Protein AF-A0A2V9F7A3-F1 (afdb_monomer)

pLDDT: mean 94.08, std 3.24, range [78.62, 97.81]

Foldseek 3Di:
DQQVVCCVVPVGGDAQDHPDPPDGRDDPQKDWDADPNDIDIDRRDDPVVVVPDDDPADDDVRVVVVVLVVLVVVLVVVPDDPDDDDFDDPPDPVSVSSVD

Mean predicted aligned error: 5.04 Å

Sequence (100 aa):
MAGLASYLAFGAVQDPFTIIEGVRSLHPGHTLVWENNHSETRMYWCLAEVASRPMNTDNLSEAAEAVRGLVQQAVSERLISDVPIGAFLSGGVDSSSIVA

Structure (mmCIF, N/CA/C/O backbone):
data_AF-A0A2V9F7A3-F1
#
_entry.id   AF-A0A2V9F7A3-F1
#
loop_
_atom_site.group_PDB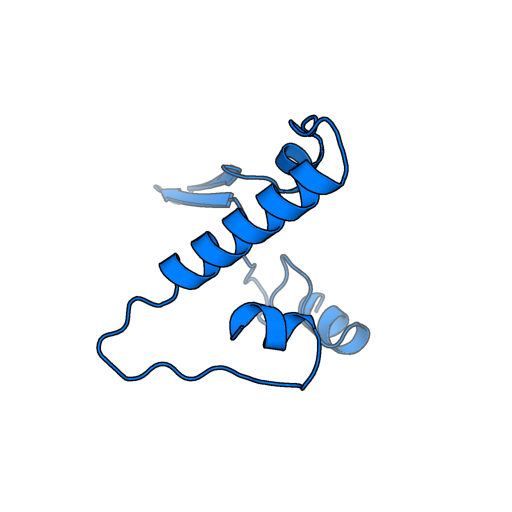
_atom_site.id
_atom_site.type_symbol
_atom_site.label_atom_id
_atom_site.label_alt_id
_atom_site.label_comp_id
_atom_site.label_asym_id
_atom_site.label_entity_id
_atom_site.label_seq_id
_atom_site.pdbx_PDB_ins_code
_atom_site.Cartn_x
_atom_site.Cartn_y
_atom_site.Cartn_z
_atom_site.occupancy
_atom_site.B_iso_or_equiv
_atom_site.auth_seq_id
_atom_site.auth_comp_id
_atom_site.auth_asym_id
_atom_site.auth_atom_id
_atom_site.pdbx_PDB_model_num
ATOM 1 N N . MET A 1 1 ? 18.180 -15.040 -12.417 1.00 78.62 1 MET A N 1
ATOM 2 C CA . MET A 1 1 ? 17.746 -16.001 -11.368 1.00 78.62 1 MET A CA 1
ATOM 3 C C . MET A 1 1 ? 17.263 -15.377 -10.053 1.00 78.62 1 MET A C 1
ATOM 5 O O . MET A 1 1 ? 16.499 -16.044 -9.368 1.00 78.62 1 MET A O 1
ATOM 9 N N . ALA A 1 2 ? 17.647 -14.143 -9.684 1.00 89.75 2 ALA A N 1
ATOM 10 C CA . ALA A 1 2 ? 17.245 -13.541 -8.401 1.00 89.75 2 ALA A CA 1
ATOM 11 C C . ALA A 1 2 ? 15.719 -13.513 -8.179 1.00 89.75 2 ALA A C 1
ATOM 13 O O . ALA A 1 2 ? 15.260 -13.914 -7.117 1.00 89.75 2 ALA A O 1
ATOM 14 N N . GLY A 1 3 ? 14.931 -13.155 -9.201 1.00 94.25 3 GLY A N 1
ATOM 15 C CA . GLY A 1 3 ? 13.471 -13.118 -9.075 1.00 94.25 3 GLY A CA 1
ATOM 16 C C . GLY A 1 3 ? 12.834 -14.477 -8.758 1.00 94.25 3 GLY A C 1
ATOM 17 O O . GLY A 1 3 ? 11.998 -14.567 -7.862 1.00 94.25 3 GLY A O 1
ATOM 18 N N . LEU A 1 4 ? 13.274 -15.550 -9.428 1.00 94.06 4 LEU A N 1
ATOM 19 C CA . LEU A 1 4 ? 12.797 -16.909 -9.147 1.00 94.06 4 LEU A CA 1
ATOM 20 C C . LEU A 1 4 ? 13.233 -17.385 -7.756 1.00 94.06 4 LEU A C 1
ATOM 22 O O . LEU A 1 4 ? 12.428 -17.958 -7.028 1.00 94.06 4 LEU A O 1
ATOM 26 N N . ALA A 1 5 ? 14.485 -17.120 -7.371 1.00 94.31 5 ALA A N 1
ATOM 27 C CA . ALA A 1 5 ? 14.988 -17.475 -6.046 1.00 94.31 5 ALA A CA 1
ATOM 28 C C . ALA A 1 5 ? 14.173 -16.792 -4.933 1.00 94.31 5 ALA A C 1
ATOM 30 O O . ALA A 1 5 ? 13.767 -17.453 -3.980 1.00 94.31 5 ALA A O 1
ATOM 31 N N . SER A 1 6 ? 13.865 -15.500 -5.084 1.00 94.50 6 SER A N 1
ATOM 32 C CA . SER A 1 6 ? 13.010 -14.762 -4.151 1.00 94.50 6 SER A CA 1
ATOM 33 C C . SER A 1 6 ? 11.593 -15.326 -4.077 1.00 94.50 6 SER A C 1
ATOM 35 O O . SER A 1 6 ? 11.081 -15.513 -2.977 1.00 94.50 6 SER A O 1
ATOM 37 N N . TYR A 1 7 ? 10.974 -15.643 -5.218 1.00 95.56 7 TYR A N 1
ATOM 38 C CA . TYR A 1 7 ? 9.630 -16.224 -5.231 1.00 95.56 7 TYR A CA 1
ATOM 39 C C . TYR A 1 7 ? 9.571 -17.551 -4.471 1.00 95.56 7 TYR A C 1
ATOM 41 O O . TYR A 1 7 ? 8.695 -17.741 -3.633 1.00 95.56 7 TYR A O 1
ATOM 49 N N . LEU A 1 8 ? 10.531 -18.446 -4.715 1.00 96.19 8 LEU A N 1
ATOM 50 C CA . LEU A 1 8 ? 10.580 -19.742 -4.038 1.00 96.19 8 LEU A CA 1
ATOM 51 C C . LEU A 1 8 ? 10.869 -19.612 -2.535 1.00 96.19 8 LEU A C 1
ATOM 53 O O . LEU A 1 8 ? 10.388 -20.429 -1.758 1.00 96.19 8 LEU A O 1
ATOM 57 N N . ALA A 1 9 ? 11.631 -18.596 -2.123 1.00 95.94 9 ALA A N 1
ATOM 58 C CA . ALA A 1 9 ? 11.955 -18.366 -0.717 1.00 95.94 9 ALA A CA 1
ATOM 59 C C . ALA A 1 9 ? 10.831 -17.666 0.070 1.00 95.94 9 ALA A C 1
ATOM 61 O O . ALA A 1 9 ? 10.636 -17.972 1.244 1.00 95.94 9 ALA A O 1
ATOM 62 N N . PHE A 1 10 ? 10.108 -16.727 -0.552 1.00 95.19 10 PHE A N 1
ATOM 63 C CA . PHE A 1 10 ? 9.213 -15.797 0.156 1.00 95.19 10 PHE A CA 1
ATOM 64 C C . PHE A 1 10 ? 7.761 -15.809 -0.343 1.00 95.19 10 PHE A C 1
ATOM 66 O O . PHE A 1 10 ? 6.933 -15.063 0.171 1.00 95.19 10 PHE A O 1
ATOM 73 N N . GLY A 1 11 ? 7.436 -16.603 -1.367 1.00 95.44 11 GLY A N 1
ATOM 74 C CA . GLY A 1 11 ? 6.108 -16.631 -1.994 1.00 95.44 11 GLY A CA 1
A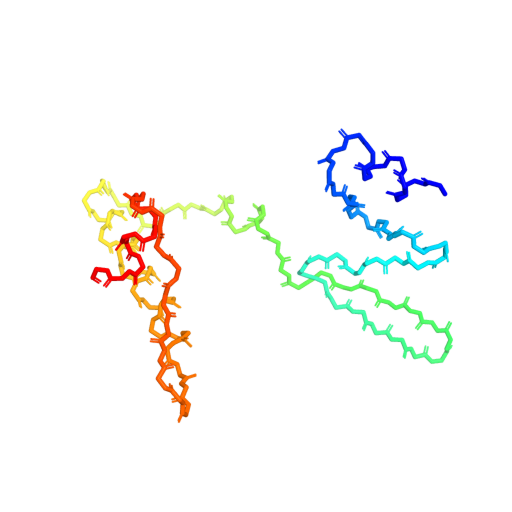TOM 75 C C . GLY A 1 11 ? 5.801 -15.420 -2.885 1.00 95.44 11 GLY A C 1
ATOM 76 O O . GLY A 1 11 ? 4.715 -15.336 -3.454 1.00 95.44 11 GLY A O 1
ATOM 77 N N . ALA A 1 12 ? 6.750 -14.492 -3.035 1.00 95.19 12 ALA A N 1
ATOM 78 C CA . ALA A 1 12 ? 6.642 -13.309 -3.880 1.00 95.19 12 ALA A CA 1
ATOM 79 C C . ALA A 1 12 ? 8.016 -12.900 -4.425 1.00 95.19 12 ALA A C 1
ATOM 81 O O . ALA A 1 12 ? 9.047 -13.087 -3.771 1.00 95.19 12 ALA A O 1
ATOM 82 N N . VAL A 1 13 ? 8.034 -12.321 -5.626 1.00 95.56 13 VAL A N 1
ATOM 83 C CA . VAL A 1 13 ? 9.257 -11.746 -6.195 1.00 95.56 13 VAL A CA 1
ATOM 84 C C . VAL A 1 13 ? 9.571 -10.449 -5.454 1.00 95.56 13 VAL A C 1
ATOM 86 O O . VAL A 1 13 ? 8.716 -9.575 -5.353 1.00 95.56 13 VAL A O 1
ATOM 89 N N . GLN A 1 14 ? 10.788 -10.338 -4.926 1.00 93.44 14 GLN A N 1
ATOM 90 C CA . GLN A 1 14 ? 11.220 -9.149 -4.201 1.00 93.44 14 GLN A CA 1
ATOM 91 C C . GLN A 1 14 ? 11.691 -8.073 -5.180 1.00 93.44 14 GLN A C 1
ATOM 93 O O . GLN A 1 14 ? 12.469 -8.339 -6.099 1.00 93.44 14 GLN A O 1
ATOM 98 N N . ASP A 1 15 ? 11.225 -6.854 -4.945 1.00 91.94 15 ASP A N 1
ATOM 99 C CA . ASP A 1 15 ? 11.656 -5.659 -5.656 1.00 91.94 15 ASP A CA 1
ATOM 100 C C . ASP A 1 15 ? 13.189 -5.452 -5.523 1.00 91.94 15 ASP A C 1
ATOM 102 O O . ASP A 1 15 ? 13.766 -5.807 -4.489 1.00 91.94 15 ASP A O 1
ATOM 106 N N . PRO A 1 16 ? 13.894 -4.948 -6.561 1.00 93.31 16 PRO A N 1
ATOM 107 C CA . PRO A 1 16 ? 13.399 -4.508 -7.873 1.00 93.31 16 PRO A CA 1
ATOM 108 C C . PRO A 1 16 ? 13.366 -5.623 -8.925 1.00 93.31 16 PRO A C 1
ATOM 110 O O . PRO A 1 16 ? 13.228 -5.355 -10.122 1.00 93.31 16 PRO A O 1
ATOM 113 N N . PHE A 1 17 ? 13.573 -6.879 -8.531 1.00 95.56 17 PHE A N 1
ATOM 114 C CA . PHE A 1 17 ? 13.605 -7.973 -9.491 1.00 95.56 17 PHE A CA 1
ATOM 115 C C . PHE A 1 17 ? 12.205 -8.281 -10.016 1.00 95.56 17 PHE A C 1
ATOM 117 O O . PHE A 1 17 ? 11.194 -8.073 -9.351 1.00 95.56 17 PHE A O 1
ATOM 124 N N . THR A 1 18 ? 12.163 -8.835 -11.221 1.00 95.12 18 THR A N 1
ATOM 125 C CA . THR A 1 18 ? 10.978 -9.512 -11.743 1.00 95.12 18 THR A CA 1
ATOM 126 C C . THR A 1 18 ? 11.331 -10.965 -12.045 1.00 95.12 18 THR A C 1
ATOM 128 O O . THR A 1 18 ? 12.495 -11.371 -11.958 1.00 95.12 18 THR A O 1
ATOM 131 N N . ILE A 1 19 ? 10.330 -11.775 -12.392 1.00 94.12 19 ILE A N 1
ATOM 132 C CA . ILE A 1 19 ? 10.586 -13.144 -12.852 1.00 94.12 19 ILE A CA 1
ATOM 133 C C . ILE A 1 19 ? 11.292 -13.168 -14.220 1.00 94.12 19 ILE A C 1
ATOM 135 O O . ILE A 1 19 ? 11.946 -14.152 -14.555 1.00 94.12 19 ILE A O 1
ATOM 139 N N . ILE A 1 20 ? 11.185 -12.081 -14.992 1.00 93.75 20 ILE A N 1
ATOM 140 C CA . ILE A 1 20 ? 11.738 -11.965 -16.338 1.00 93.75 20 ILE A CA 1
ATOM 141 C C . ILE A 1 20 ? 13.166 -11.425 -16.246 1.00 93.75 20 ILE A C 1
ATOM 143 O O . ILE A 1 20 ? 13.439 -10.393 -15.631 1.00 93.75 20 ILE A O 1
ATOM 147 N N . GLU A 1 21 ? 14.100 -12.129 -16.876 1.00 91.00 21 GLU A N 1
ATOM 148 C CA . GLU A 1 21 ? 15.491 -11.700 -16.935 1.00 91.00 21 GLU A CA 1
ATOM 149 C C . GLU A 1 21 ? 15.640 -10.377 -17.700 1.00 91.00 21 GLU A C 1
ATOM 151 O O . GLU A 1 21 ? 14.995 -10.148 -18.717 1.00 91.00 21 GLU A O 1
ATOM 156 N N . GLY A 1 22 ? 16.476 -9.477 -17.177 1.00 91.75 22 GLY A N 1
ATOM 157 C CA . GLY A 1 22 ? 16.678 -8.141 -17.744 1.00 91.75 22 GLY A CA 1
ATOM 158 C C . GLY A 1 22 ? 15.569 -7.128 -17.434 1.00 91.75 22 GLY A C 1
ATOM 159 O O . GLY A 1 22 ? 15.798 -5.935 -17.610 1.00 91.75 22 GLY A O 1
ATOM 160 N N . VAL A 1 23 ? 14.416 -7.556 -16.908 1.00 94.12 23 VAL A N 1
ATOM 161 C CA . VAL A 1 23 ? 13.305 -6.663 -16.543 1.00 94.12 23 VAL A CA 1
ATOM 162 C C . VAL A 1 23 ? 13.317 -6.388 -15.041 1.00 94.12 23 VAL A C 1
ATOM 164 O O . VAL A 1 23 ? 13.386 -7.309 -14.220 1.00 94.12 23 VAL A O 1
ATOM 167 N N . ARG A 1 24 ? 13.227 -5.107 -14.676 1.00 93.88 24 ARG A N 1
ATOM 168 C CA . ARG A 1 24 ? 13.188 -4.635 -13.287 1.00 93.88 24 ARG A CA 1
ATOM 169 C C . ARG A 1 24 ? 11.934 -3.810 -13.038 1.00 93.88 24 ARG A C 1
ATOM 171 O O . ARG A 1 24 ? 11.488 -3.090 -13.928 1.00 93.88 24 ARG A O 1
ATOM 178 N N . SER A 1 25 ? 11.392 -3.923 -11.832 1.00 95.06 25 SER A N 1
ATOM 179 C CA . SER A 1 25 ? 10.323 -3.046 -11.366 1.00 95.06 25 SER A CA 1
ATOM 180 C C . SER A 1 25 ? 10.894 -1.669 -11.026 1.00 95.06 25 SER A C 1
ATOM 182 O O . SER A 1 25 ? 12.020 -1.563 -10.535 1.00 95.06 25 SER A O 1
ATOM 184 N N . LEU A 1 26 ? 10.124 -0.615 -11.295 1.00 95.81 26 LEU A N 1
ATOM 185 C CA . LEU A 1 26 ? 10.429 0.721 -10.794 1.00 95.81 26 LEU A CA 1
ATOM 186 C C . LEU A 1 26 ? 10.082 0.771 -9.303 1.00 95.81 26 LEU A C 1
ATOM 188 O O . LEU A 1 26 ? 8.980 0.380 -8.915 1.00 95.81 26 LEU A O 1
ATOM 192 N N . HIS A 1 27 ? 11.009 1.266 -8.483 1.00 93.81 27 HIS A N 1
ATOM 193 C CA . HIS A 1 27 ? 10.782 1.395 -7.047 1.00 93.81 27 HIS A CA 1
ATOM 194 C C . HIS A 1 27 ? 9.548 2.274 -6.754 1.00 93.81 27 HIS A C 1
ATOM 196 O O . HIS A 1 27 ? 9.365 3.312 -7.402 1.00 93.81 27 HIS A O 1
ATOM 202 N N . PRO A 1 28 ? 8.720 1.928 -5.750 1.00 94.06 28 PRO A N 1
ATOM 203 C CA . PRO A 1 28 ? 7.630 2.790 -5.301 1.00 94.06 28 PRO A CA 1
ATOM 204 C C . PRO A 1 28 ? 8.120 4.205 -4.973 1.00 94.06 28 PRO A C 1
ATOM 206 O O . PRO A 1 28 ? 9.239 4.390 -4.493 1.00 94.06 28 PRO A O 1
ATOM 209 N N . GLY A 1 29 ? 7.291 5.216 -5.240 1.00 96.12 29 GLY A N 1
ATOM 210 C CA . GLY A 1 29 ? 7.644 6.613 -4.968 1.00 96.12 29 GLY A CA 1
ATOM 211 C C . GLY A 1 29 ? 8.728 7.191 -5.884 1.00 96.12 29 GLY A C 1
ATOM 212 O O . GLY A 1 29 ? 9.264 8.257 -5.579 1.00 96.12 29 GLY A O 1
ATOM 213 N N . HIS A 1 30 ? 9.050 6.520 -6.995 1.00 97.12 30 HIS A N 1
ATOM 214 C CA . HIS A 1 30 ? 9.979 7.012 -8.009 1.00 97.12 30 HIS A CA 1
ATOM 215 C C . HIS A 1 30 ? 9.283 7.249 -9.349 1.00 97.12 30 HIS A C 1
ATOM 217 O O . HIS A 1 30 ? 8.350 6.541 -9.725 1.00 97.12 30 HIS A O 1
ATOM 223 N N . THR A 1 31 ? 9.769 8.239 -10.091 1.00 97.81 31 THR A N 1
ATOM 224 C CA . THR A 1 31 ? 9.494 8.419 -11.515 1.00 97.81 31 THR A CA 1
ATOM 225 C C . THR A 1 31 ? 10.703 7.969 -12.324 1.00 97.81 31 THR A C 1
ATOM 227 O O . THR A 1 31 ? 11.840 8.114 -11.876 1.00 97.81 31 THR A O 1
ATOM 230 N N . LEU A 1 32 ? 10.460 7.439 -13.522 1.00 97.38 32 LEU A N 1
ATOM 231 C CA . LEU A 1 32 ? 11.495 7.141 -14.508 1.00 97.38 32 LEU A CA 1
ATOM 232 C C . LEU A 1 32 ? 11.217 7.953 -15.769 1.00 97.38 32 LEU A C 1
ATOM 234 O O . LEU A 1 32 ? 10.110 7.907 -16.304 1.00 97.38 32 LEU A O 1
ATOM 238 N N . VAL A 1 33 ? 12.227 8.676 -16.236 1.00 97.69 33 VAL A N 1
ATOM 239 C CA . VAL A 1 33 ? 12.216 9.409 -17.504 1.00 97.69 33 VAL A CA 1
ATOM 240 C C . VAL A 1 33 ? 13.195 8.719 -18.439 1.00 97.69 33 VAL A C 1
ATOM 242 O O . VAL A 1 33 ? 14.329 8.455 -18.050 1.00 97.69 33 VAL A O 1
ATOM 245 N N . TRP A 1 34 ? 12.761 8.402 -19.658 1.00 97.00 34 TRP A N 1
ATOM 246 C CA . TRP A 1 34 ? 13.623 7.826 -20.686 1.00 97.00 34 TRP A CA 1
ATOM 247 C C . TRP A 1 34 ? 13.619 8.714 -21.924 1.00 97.00 34 TRP A C 1
ATOM 249 O O . TRP A 1 34 ? 12.613 8.810 -22.622 1.00 97.00 34 TRP A O 1
ATOM 259 N N . GLU A 1 35 ? 14.754 9.351 -22.197 1.00 97.62 35 GLU A N 1
ATOM 260 C CA . GLU A 1 35 ? 14.930 10.276 -23.315 1.00 97.62 35 GLU A CA 1
ATOM 261 C C . GLU A 1 35 ? 16.321 10.097 -23.931 1.00 97.62 35 GLU A C 1
ATOM 263 O O . GLU A 1 35 ? 17.300 9.890 -23.221 1.00 97.62 35 GLU A O 1
ATOM 268 N N . ASN A 1 36 ? 16.430 10.169 -25.262 1.00 96.69 36 ASN A N 1
ATOM 269 C CA . ASN A 1 36 ? 17.710 10.095 -25.987 1.00 96.69 36 ASN A CA 1
ATOM 270 C C . ASN A 1 36 ? 18.602 8.897 -25.589 1.00 96.69 36 ASN A C 1
ATOM 272 O O . ASN A 1 36 ? 19.809 9.046 -25.434 1.00 96.69 36 ASN A O 1
ATOM 276 N N . ASN A 1 37 ? 18.017 7.705 -25.416 1.00 95.69 37 ASN A N 1
ATOM 277 C CA . ASN A 1 37 ? 18.703 6.497 -24.925 1.00 95.69 37 ASN A CA 1
ATOM 278 C C . ASN A 1 37 ? 19.281 6.597 -23.497 1.00 95.69 37 ASN A C 1
ATOM 280 O O . ASN A 1 37 ? 20.074 5.745 -23.099 1.00 95.69 37 ASN A O 1
ATOM 284 N N . HIS A 1 38 ? 18.836 7.566 -22.698 1.00 96.31 38 HIS A N 1
ATOM 285 C CA . HIS A 1 38 ? 19.210 7.724 -21.296 1.00 96.31 38 HIS A CA 1
ATOM 286 C C . HIS A 1 38 ? 17.990 7.617 -20.388 1.00 96.31 38 HIS A C 1
ATOM 288 O O . HIS A 1 38 ? 16.984 8.286 -20.604 1.00 96.31 38 HIS A O 1
ATOM 294 N N . SER A 1 39 ? 18.084 6.776 -19.361 1.00 95.06 39 SER A N 1
ATOM 295 C CA . SER A 1 39 ? 17.070 6.682 -18.315 1.00 95.06 39 SER A CA 1
ATOM 296 C C . SER A 1 39 ? 17.535 7.404 -17.054 1.00 95.06 39 SER A C 1
ATOM 298 O O . SER A 1 39 ? 18.616 7.101 -16.545 1.00 95.06 39 SER A O 1
ATOM 300 N N . GLU A 1 40 ? 16.699 8.277 -16.510 1.00 97.00 40 GLU A N 1
ATOM 301 C CA . GLU A 1 40 ? 16.882 8.907 -15.205 1.00 97.00 40 GLU A CA 1
ATOM 302 C C . GLU A 1 40 ? 15.746 8.487 -14.275 1.00 97.00 40 GLU A C 1
ATOM 304 O O . GLU A 1 40 ? 14.585 8.434 -14.674 1.00 97.00 40 GLU A O 1
ATOM 309 N N . THR A 1 41 ? 16.078 8.166 -13.027 1.00 97.00 41 THR A N 1
ATOM 310 C CA . THR A 1 41 ? 15.089 7.848 -11.995 1.00 97.00 41 THR A CA 1
ATOM 311 C C . THR A 1 41 ? 15.157 8.887 -10.888 1.00 97.00 41 THR A C 1
ATOM 313 O O . THR A 1 41 ? 16.243 9.188 -10.394 1.00 97.00 41 THR A O 1
ATOM 316 N N . ARG A 1 42 ? 14.002 9.407 -10.466 1.00 97.38 42 ARG A N 1
ATOM 317 C CA . ARG A 1 42 ? 13.896 10.394 -9.389 1.00 97.38 42 ARG A CA 1
ATOM 318 C C . ARG A 1 42 ? 12.879 9.952 -8.347 1.00 97.38 42 ARG A C 1
ATOM 320 O O . ARG A 1 42 ? 11.727 9.691 -8.672 1.00 97.38 42 ARG A O 1
ATOM 327 N N . MET A 1 43 ? 13.288 9.935 -7.082 1.00 97.31 43 MET A N 1
ATOM 328 C CA . MET A 1 43 ? 12.368 9.743 -5.963 1.00 97.31 43 MET A CA 1
ATOM 329 C C . MET A 1 43 ? 11.541 11.017 -5.751 1.00 97.31 43 MET A C 1
ATOM 331 O O . MET A 1 43 ? 12.100 12.109 -5.629 1.00 97.31 43 MET A O 1
ATOM 335 N N . TYR A 1 44 ? 10.218 10.885 -5.717 1.00 97.12 44 TYR A N 1
ATOM 336 C CA . TYR A 1 44 ? 9.290 11.976 -5.406 1.00 97.12 44 TYR A CA 1
ATOM 337 C C . TYR A 1 44 ? 8.557 11.766 -4.076 1.00 97.12 44 TYR A C 1
ATOM 339 O O . TYR A 1 44 ? 7.958 12.707 -3.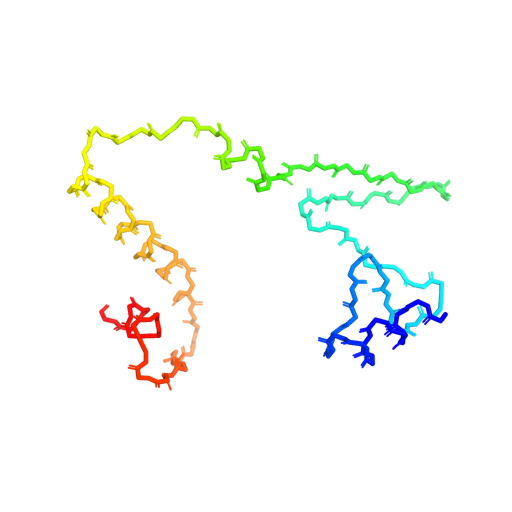557 1.00 97.12 44 TYR A O 1
ATOM 347 N N . TRP A 1 45 ? 8.582 10.550 -3.523 1.00 97.69 45 TRP A N 1
ATOM 348 C CA . TRP A 1 45 ? 7.937 10.233 -2.254 1.00 97.69 45 TRP A CA 1
ATOM 349 C C . TRP A 1 45 ? 8.634 9.070 -1.543 1.00 97.69 45 TRP A C 1
ATOM 351 O O . TRP A 1 45 ? 9.028 8.097 -2.183 1.00 97.69 45 TRP A O 1
ATOM 361 N N . CYS A 1 46 ? 8.742 9.146 -0.216 1.00 95.62 46 CYS A N 1
ATOM 362 C CA . CYS A 1 46 ? 9.331 8.104 0.619 1.00 95.62 46 CYS A CA 1
ATOM 363 C C . CYS A 1 46 ? 8.548 7.948 1.929 1.00 95.62 46 CYS A C 1
ATOM 365 O O . CYS A 1 46 ? 8.411 8.901 2.697 1.00 95.62 46 CYS A O 1
ATOM 367 N N . LEU A 1 47 ? 8.076 6.731 2.225 1.00 93.31 47 LEU A N 1
ATOM 368 C CA . LEU A 1 47 ? 7.331 6.455 3.458 1.00 93.31 47 LEU A CA 1
ATOM 369 C C . LEU A 1 47 ? 8.177 6.715 4.709 1.00 93.31 47 LEU A C 1
ATOM 371 O O . LEU A 1 47 ? 7.672 7.279 5.674 1.00 93.31 47 LEU A O 1
ATOM 375 N N . ALA A 1 48 ? 9.458 6.336 4.689 1.00 94.31 48 ALA A N 1
ATOM 376 C CA . ALA A 1 48 ? 10.351 6.523 5.831 1.00 94.31 48 ALA A CA 1
ATOM 377 C C . ALA A 1 48 ? 10.542 8.011 6.174 1.00 94.31 48 ALA A C 1
ATOM 379 O O . ALA A 1 48 ? 10.609 8.364 7.348 1.00 94.31 48 ALA A O 1
ATOM 380 N N . GLU A 1 49 ? 10.562 8.889 5.165 1.00 95.00 49 GLU A N 1
ATOM 381 C CA . GLU A 1 49 ? 10.625 10.344 5.359 1.00 95.00 49 GLU A CA 1
ATOM 382 C C . GLU A 1 49 ? 9.317 10.938 5.888 1.00 95.00 49 GLU A C 1
ATOM 384 O O . GLU A 1 49 ? 9.332 11.974 6.548 1.00 95.00 49 GLU A O 1
ATOM 389 N N . VAL A 1 50 ? 8.171 10.325 5.584 1.00 92.56 50 VAL A N 1
ATOM 390 C CA . VAL A 1 50 ? 6.874 10.752 6.127 1.00 92.56 50 VAL A CA 1
ATOM 391 C C . VAL A 1 50 ? 6.719 10.270 7.567 1.00 92.56 50 VAL A C 1
ATOM 393 O O . VAL A 1 50 ? 6.323 11.050 8.427 1.00 92.56 50 VAL A O 1
ATOM 396 N N . ALA A 1 51 ? 7.073 9.014 7.839 1.00 91.38 51 ALA A N 1
ATOM 397 C CA . ALA A 1 51 ? 6.946 8.388 9.153 1.00 91.38 51 ALA A CA 1
ATOM 398 C C . ALA A 1 51 ? 7.914 8.961 10.200 1.00 91.38 51 ALA A C 1
ATOM 400 O O . ALA A 1 51 ? 7.650 8.861 11.393 1.00 91.38 51 ALA A O 1
ATOM 401 N N . SER A 1 52 ? 9.027 9.565 9.772 1.00 93.62 52 SER A N 1
ATOM 402 C CA . SER A 1 52 ? 9.972 10.234 10.672 1.00 93.62 52 SER A CA 1
ATOM 403 C C . SER A 1 52 ? 9.530 11.637 11.100 1.00 93.62 52 SER A C 1
ATOM 405 O O . SER A 1 52 ? 10.171 12.242 11.962 1.00 93.62 52 SER A O 1
ATOM 407 N N . ARG A 1 53 ? 8.452 12.178 10.515 1.00 91.50 53 ARG A N 1
ATOM 408 C CA . ARG A 1 53 ? 7.923 13.496 10.883 1.00 91.50 53 ARG A CA 1
ATOM 409 C C . ARG A 1 53 ? 7.288 13.441 12.275 1.00 91.50 53 ARG A C 1
ATOM 411 O O . ARG A 1 53 ? 6.676 12.431 12.624 1.00 91.50 53 ARG A O 1
ATOM 418 N N . PRO A 1 54 ? 7.394 14.520 13.069 1.00 89.00 54 PRO A N 1
ATOM 419 C CA . PRO A 1 54 ? 6.713 14.590 14.354 1.00 89.00 54 PRO A CA 1
ATOM 420 C C . PRO A 1 54 ? 5.197 14.466 14.161 1.00 89.00 54 PRO A C 1
ATOM 422 O O . PRO A 1 54 ? 4.632 15.020 13.217 1.00 89.00 54 PRO A O 1
ATOM 425 N N . MET A 1 55 ? 4.545 13.735 15.065 1.00 82.69 55 MET A N 1
ATOM 426 C CA . MET A 1 55 ? 3.086 13.671 15.102 1.00 82.69 55 MET A CA 1
ATOM 427 C C . MET A 1 55 ? 2.529 15.008 15.596 1.00 82.69 55 MET A C 1
ATOM 429 O O . MET A 1 55 ? 3.004 15.544 16.593 1.00 82.69 55 MET A O 1
ATOM 433 N N . ASN A 1 56 ? 1.495 15.510 14.923 1.00 82.00 56 ASN A N 1
ATOM 434 C CA . ASN A 1 56 ? 0.744 16.698 15.337 1.00 82.00 56 ASN A CA 1
ATOM 435 C C . ASN A 1 56 ? -0.510 16.288 16.124 1.00 82.00 56 ASN A C 1
ATOM 437 O O . ASN A 1 56 ? -1.620 16.615 15.722 1.00 82.00 56 ASN A O 1
ATOM 441 N N . THR A 1 57 ? -0.340 15.498 17.183 1.00 87.00 57 THR A N 1
ATOM 442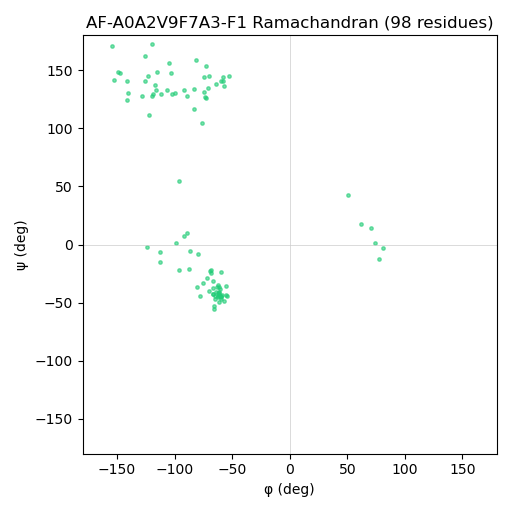 C CA . THR A 1 57 ? -1.444 15.083 18.063 1.00 87.00 57 THR A CA 1
ATOM 443 C C . THR A 1 57 ? -0.963 15.103 19.503 1.00 87.00 57 THR A C 1
ATOM 445 O O . THR A 1 57 ? 0.065 14.489 19.808 1.00 87.00 57 THR A O 1
ATOM 448 N N . ASP A 1 58 ? -1.718 15.740 20.389 1.00 87.62 58 ASP A N 1
ATOM 449 C CA . ASP A 1 58 ? -1.314 15.963 21.777 1.00 87.62 58 ASP A CA 1
ATOM 450 C C . ASP A 1 58 ? -1.693 14.788 22.693 1.00 87.62 58 ASP A C 1
ATOM 452 O O . ASP A 1 58 ? -1.126 14.620 23.776 1.00 87.62 58 ASP A O 1
ATOM 456 N N . ASN A 1 59 ? -2.663 13.957 22.288 1.00 94.12 59 ASN A N 1
ATOM 457 C CA . ASN A 1 59 ? -3.132 12.815 23.076 1.00 94.12 59 ASN A CA 1
ATOM 458 C C . ASN A 1 59 ? -3.746 11.683 22.227 1.00 94.12 59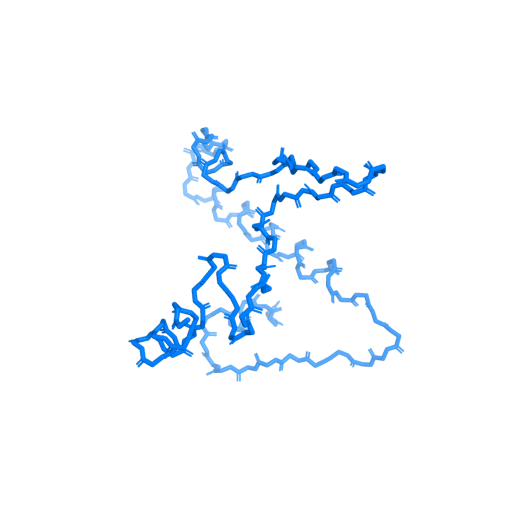 ASN A C 1
ATOM 460 O O . ASN A 1 59 ? -4.016 11.828 21.036 1.00 94.12 59 ASN A O 1
ATOM 464 N N . LEU A 1 60 ? -4.008 10.541 22.876 1.00 95.25 60 LEU A N 1
ATOM 465 C CA . LEU A 1 60 ? -4.557 9.339 22.236 1.00 95.25 60 LEU A CA 1
ATOM 466 C C . LEU A 1 60 ? -5.937 9.558 21.599 1.00 95.25 60 LEU A C 1
ATOM 468 O O . LEU A 1 60 ? -6.210 8.993 20.545 1.00 95.25 60 LEU A O 1
ATOM 472 N N . SER A 1 61 ? -6.810 10.345 22.233 1.00 96.19 61 SER A N 1
ATOM 473 C CA . SER A 1 61 ? -8.162 10.584 21.717 1.00 96.19 61 SER A CA 1
ATOM 474 C C . SER A 1 61 ? -8.117 11.375 20.415 1.00 96.19 61 SER A C 1
ATOM 476 O O . SER A 1 61 ? -8.828 11.047 19.471 1.00 96.19 61 SER A O 1
ATOM 478 N N . GLU A 1 62 ? -7.260 12.391 20.357 1.00 95.69 62 GLU A N 1
ATOM 479 C CA . GLU A 1 62 ? -7.040 13.181 19.148 1.00 95.69 62 GLU A CA 1
ATOM 480 C C . GLU A 1 62 ? -6.426 12.331 18.030 1.00 95.69 62 GLU A C 1
ATOM 482 O O . GLU A 1 62 ? -6.907 12.359 16.900 1.00 95.69 62 GLU A O 1
ATOM 487 N N . ALA A 1 63 ? -5.426 11.506 18.353 1.00 94.31 63 ALA A N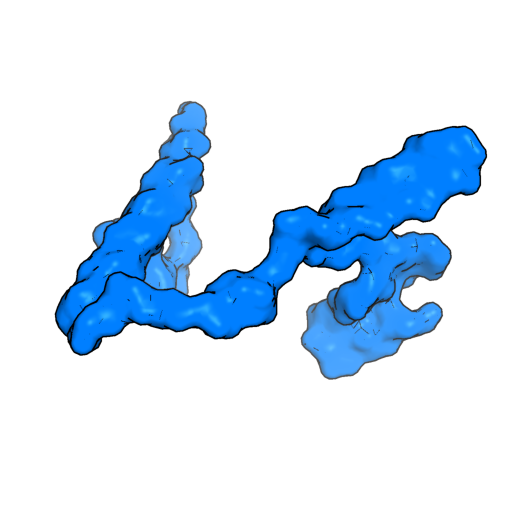 1
ATOM 488 C CA . ALA A 1 63 ? -4.828 10.590 17.386 1.00 94.31 63 ALA A CA 1
ATOM 489 C C . ALA A 1 63 ? -5.843 9.574 16.835 1.00 94.31 63 ALA A C 1
ATOM 491 O O . ALA A 1 63 ? -5.865 9.313 15.632 1.00 94.31 63 ALA A O 1
ATOM 492 N N . ALA A 1 64 ? -6.711 9.026 17.690 1.00 95.12 64 ALA A N 1
ATOM 493 C CA . ALA A 1 64 ? -7.761 8.102 17.271 1.00 95.12 64 ALA A CA 1
ATOM 494 C C . ALA A 1 64 ? -8.759 8.763 16.307 1.00 95.12 64 ALA A C 1
ATOM 496 O O . ALA A 1 64 ? -9.143 8.149 15.309 1.00 95.12 64 ALA A O 1
ATOM 497 N N . GLU A 1 65 ? -9.145 10.012 16.573 1.00 95.44 65 GLU A N 1
ATOM 498 C CA . GLU A 1 65 ? -10.053 10.757 15.699 1.00 95.44 65 GLU A CA 1
ATOM 499 C C . GLU A 1 65 ? -9.385 11.140 14.372 1.00 95.44 65 GLU A C 1
ATOM 501 O O . GLU A 1 65 ? -9.984 10.977 13.309 1.00 95.44 65 GLU A O 1
ATOM 506 N N . ALA A 1 66 ? -8.112 11.543 14.405 1.00 94.56 66 ALA A N 1
ATOM 507 C CA . ALA A 1 66 ? -7.336 11.820 13.199 1.00 94.56 66 ALA A CA 1
ATOM 508 C C . ALA A 1 66 ? -7.220 10.580 12.296 1.00 94.56 66 ALA A C 1
ATOM 510 O O . ALA A 1 66 ? -7.452 10.666 11.089 1.00 94.56 66 ALA A O 1
ATOM 511 N N . VAL A 1 67 ? -6.920 9.408 12.870 1.00 93.94 67 VAL A N 1
ATOM 512 C CA . VAL A 1 67 ? -6.876 8.142 12.120 1.00 93.94 67 VAL A CA 1
ATOM 513 C C . VAL A 1 67 ? -8.245 7.805 11.537 1.00 93.94 67 VAL A C 1
ATOM 515 O O . VAL A 1 67 ? -8.329 7.465 10.358 1.00 93.94 67 VAL A O 1
ATOM 518 N N . ARG A 1 68 ? -9.323 7.934 12.322 1.00 95.75 68 ARG A N 1
ATOM 519 C CA . ARG A 1 68 ? -10.692 7.704 11.840 1.00 95.75 68 ARG A CA 1
ATOM 520 C C . ARG A 1 68 ? -11.021 8.595 10.643 1.00 95.75 68 ARG A C 1
ATOM 522 O O . ARG A 1 68 ? -11.483 8.076 9.629 1.00 95.75 68 ARG A O 1
ATOM 529 N N . GLY A 1 69 ? -10.739 9.894 10.740 1.00 96.06 69 GLY A N 1
ATOM 530 C CA . GLY A 1 69 ? -10.968 10.849 9.657 1.00 96.06 69 GLY A CA 1
ATOM 531 C C . GLY A 1 69 ? -10.169 10.513 8.395 1.00 96.06 69 GLY A C 1
ATOM 532 O O . GLY A 1 69 ? -10.729 10.494 7.301 1.00 96.06 69 GLY A O 1
ATOM 533 N N . LEU A 1 70 ? -8.885 10.166 8.538 1.00 95.44 70 LEU A N 1
ATOM 534 C CA . LEU A 1 70 ? -8.033 9.773 7.408 1.00 95.44 70 LEU A CA 1
ATOM 535 C C . LEU A 1 70 ? -8.510 8.481 6.733 1.00 95.44 70 LEU A C 1
ATOM 537 O O . LEU A 1 70 ? -8.516 8.402 5.505 1.00 95.44 70 LEU A O 1
ATOM 541 N N . VAL A 1 71 ? -8.934 7.480 7.510 1.00 96.44 71 VAL A N 1
ATOM 542 C CA . VAL A 1 71 ? -9.492 6.232 6.965 1.00 96.44 71 VAL A CA 1
ATOM 543 C C . VAL A 1 71 ? -10.798 6.513 6.223 1.00 96.44 71 VAL A C 1
ATOM 545 O O . VAL A 1 71 ? -10.943 6.080 5.082 1.00 96.44 71 VAL A O 1
ATOM 548 N N . GLN A 1 72 ? -11.715 7.288 6.811 1.00 96.62 72 GLN A N 1
ATOM 549 C CA . GLN A 1 72 ? -12.972 7.674 6.158 1.00 96.62 72 GLN A CA 1
ATOM 550 C C . GLN A 1 72 ? -12.732 8.437 4.852 1.00 96.62 72 GLN A C 1
ATOM 552 O O . GLN A 1 72 ? -13.367 8.139 3.839 1.00 96.62 72 GLN A O 1
ATOM 557 N N . GLN A 1 73 ? -11.788 9.381 4.848 1.00 97.44 73 GLN A N 1
ATOM 558 C CA . GLN A 1 73 ? -11.400 10.103 3.640 1.00 97.44 73 GLN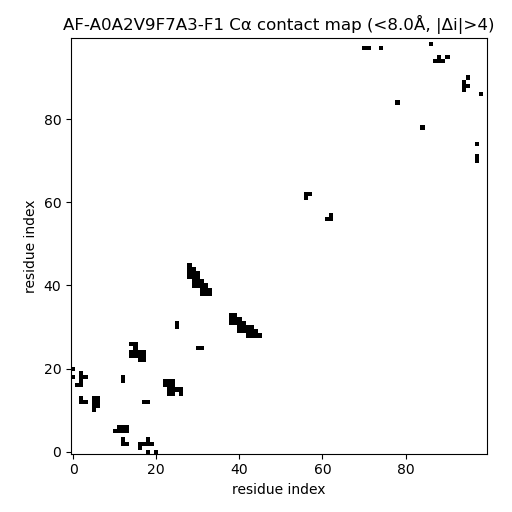 A CA 1
ATOM 559 C C . GLN A 1 73 ? -10.842 9.144 2.578 1.00 97.44 73 GLN A C 1
ATOM 561 O O . GLN A 1 73 ? -11.304 9.159 1.437 1.00 97.44 73 GLN A O 1
ATOM 566 N N . ALA A 1 74 ? -9.895 8.279 2.949 1.00 96.56 74 ALA A N 1
ATOM 567 C CA . ALA A 1 74 ? -9.269 7.339 2.023 1.00 96.56 74 ALA A CA 1
ATOM 568 C C . ALA A 1 74 ? -10.274 6.350 1.410 1.00 96.56 74 ALA A C 1
ATOM 570 O O . ALA A 1 74 ? -10.134 6.003 0.231 1.00 96.56 74 ALA A O 1
ATOM 571 N N . VAL A 1 75 ? -11.271 5.908 2.191 1.00 95.38 75 VAL A N 1
ATOM 572 C CA . VAL A 1 75 ? -12.394 5.088 1.713 1.00 95.38 75 VAL A CA 1
ATOM 573 C C . VAL A 1 75 ? -13.251 5.895 0.744 1.00 95.38 75 VAL A C 1
ATOM 575 O O . VAL A 1 75 ? -13.437 5.456 -0.385 1.00 95.38 75 VAL A O 1
ATOM 578 N N . SER A 1 76 ? -13.697 7.094 1.129 1.00 94.94 76 SER A N 1
ATOM 579 C CA . SER A 1 76 ? -14.539 7.966 0.296 1.00 94.94 76 SER A CA 1
ATOM 580 C C . SER A 1 76 ? -13.924 8.251 -1.082 1.00 94.94 76 SER A C 1
ATOM 582 O O . SER A 1 76 ? -14.589 8.089 -2.106 1.00 94.94 76 SER A O 1
ATOM 584 N N . GLU A 1 77 ? -12.624 8.558 -1.137 1.00 95.88 77 GLU A N 1
ATOM 585 C CA . GLU A 1 77 ? -11.880 8.775 -2.391 1.00 95.88 77 GLU A CA 1
ATOM 586 C C . GLU A 1 77 ? -11.884 7.550 -3.326 1.00 95.88 77 GLU A C 1
ATOM 588 O O . GLU A 1 77 ? -11.715 7.691 -4.538 1.00 95.88 77 GLU A O 1
ATOM 593 N N . ARG A 1 78 ? -12.084 6.344 -2.781 1.00 94.62 78 ARG A N 1
ATOM 594 C CA . ARG A 1 78 ? -12.119 5.067 -3.514 1.00 94.62 78 ARG A CA 1
ATOM 595 C C . ARG A 1 78 ? -13.537 4.573 -3.810 1.00 94.62 78 ARG A C 1
ATOM 597 O O . ARG A 1 78 ? -13.677 3.526 -4.435 1.00 94.62 78 ARG A O 1
ATOM 604 N N . LEU A 1 79 ? -14.573 5.318 -3.414 1.00 93.50 79 LEU A N 1
ATOM 605 C CA . LEU A 1 79 ? -15.978 4.989 -3.690 1.00 93.50 79 LEU A CA 1
ATOM 606 C C . LEU A 1 79 ? -16.518 5.610 -4.992 1.00 93.50 79 LEU A C 1
ATOM 608 O O . LEU A 1 79 ? -17.710 5.517 -5.276 1.00 93.50 79 LEU A O 1
ATOM 612 N N . ILE A 1 80 ? -15.670 6.243 -5.806 1.00 93.06 80 ILE A N 1
ATOM 613 C CA . ILE A 1 80 ? -16.083 6.794 -7.101 1.00 93.06 80 ILE A CA 1
ATOM 614 C C . ILE A 1 80 ? -16.224 5.643 -8.107 1.00 93.06 80 ILE A C 1
ATOM 616 O O . ILE A 1 80 ? -15.226 5.115 -8.598 1.00 93.06 80 ILE A O 1
ATOM 620 N N . SER A 1 81 ? -17.463 5.254 -8.418 1.00 92.62 81 SER A N 1
ATOM 621 C CA . SER A 1 81 ? -17.774 4.207 -9.396 1.00 92.62 81 SER A CA 1
ATOM 622 C C . SER A 1 81 ? -19.088 4.485 -10.131 1.00 92.62 81 SER A C 1
ATOM 624 O O . SER A 1 81 ? -20.021 5.061 -9.573 1.00 92.62 81 SER A O 1
ATOM 626 N N . ASP A 1 82 ? -19.152 4.068 -11.392 1.00 94.94 82 ASP A N 1
ATOM 627 C CA . ASP A 1 82 ? -20.345 4.052 -12.243 1.00 94.94 82 ASP A CA 1
ATOM 628 C C . ASP A 1 82 ? -21.180 2.767 -12.081 1.00 94.94 82 ASP A C 1
ATOM 630 O O . ASP A 1 82 ? -22.279 2.661 -12.629 1.00 94.94 82 ASP A O 1
ATOM 634 N N . VAL A 1 83 ? -20.685 1.803 -11.301 1.00 95.62 83 VAL A N 1
ATOM 635 C CA . VAL A 1 83 ? -21.342 0.529 -10.993 1.00 95.62 83 VAL A CA 1
ATOM 636 C C . VAL A 1 83 ? -21.444 0.317 -9.476 1.00 95.62 83 VAL A C 1
ATOM 638 O O . VAL A 1 83 ? -20.741 0.973 -8.706 1.00 95.62 83 VAL A O 1
ATOM 641 N N . PRO A 1 84 ? -22.317 -0.593 -8.999 1.00 94.88 84 PRO A N 1
ATOM 642 C CA . PRO A 1 84 ? -22.377 -0.921 -7.580 1.00 94.88 84 PRO A CA 1
ATOM 643 C C . PRO A 1 84 ? -21.027 -1.410 -7.045 1.00 94.88 84 PRO A C 1
ATOM 645 O O . PRO A 1 84 ? -20.362 -2.244 -7.660 1.00 94.88 84 PRO A O 1
ATOM 648 N N . ILE A 1 85 ? -20.658 -0.920 -5.864 1.00 93.06 85 ILE A N 1
ATOM 649 C CA . ILE A 1 85 ? -19.395 -1.253 -5.205 1.00 93.06 85 ILE A CA 1
ATOM 650 C C . ILE A 1 85 ? -19.596 -2.454 -4.283 1.00 93.06 85 ILE A C 1
ATOM 652 O O . ILE A 1 85 ? -20.536 -2.498 -3.490 1.00 93.06 85 ILE A O 1
ATOM 656 N N . GLY A 1 86 ? -18.688 -3.424 -4.382 1.00 93.00 86 GLY A N 1
ATOM 657 C CA . GLY A 1 86 ? -18.564 -4.534 -3.441 1.00 93.00 86 GLY A CA 1
ATOM 658 C C . GLY A 1 86 ? -17.362 -4.353 -2.515 1.00 93.00 86 GLY A C 1
ATOM 659 O O . GLY A 1 86 ? -16.392 -3.686 -2.868 1.00 93.00 86 GLY A O 1
ATOM 660 N N . ALA A 1 87 ? -17.408 -4.992 -1.347 1.00 92.56 87 ALA A N 1
ATOM 661 C CA . ALA A 1 87 ? -16.294 -5.042 -0.405 1.00 92.56 87 ALA A CA 1
ATOM 662 C C . ALA A 1 87 ? -15.947 -6.49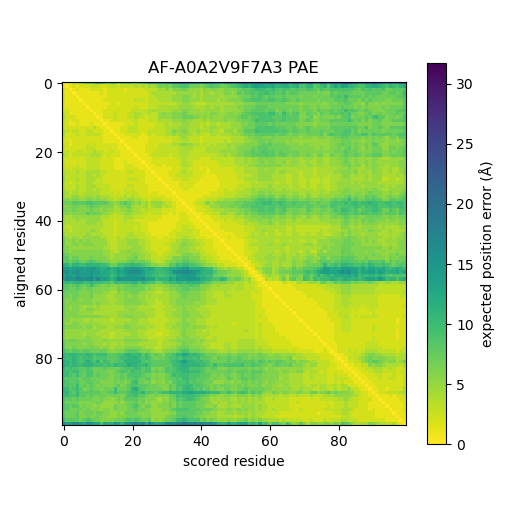5 -0.050 1.00 92.56 87 ALA A C 1
ATOM 664 O O . ALA A 1 87 ? -16.834 -7.330 0.138 1.00 92.56 87 ALA A O 1
ATOM 665 N N . PHE A 1 88 ? -14.650 -6.793 0.060 1.00 92.12 88 PHE A N 1
ATOM 666 C CA . PHE A 1 88 ? -14.171 -8.086 0.547 1.00 92.12 88 PHE A CA 1
ATOM 667 C C . PHE A 1 88 ? -14.158 -8.089 2.077 1.00 92.12 88 PHE A C 1
ATOM 669 O O . PHE A 1 88 ? -13.410 -7.338 2.700 1.00 92.12 88 PHE A O 1
ATOM 676 N N . LEU A 1 89 ? -14.974 -8.953 2.678 1.00 94.25 89 LEU A N 1
ATOM 677 C CA . LEU A 1 89 ? -15.086 -9.100 4.127 1.00 94.25 89 LEU A CA 1
ATOM 678 C C . LEU A 1 89 ? -14.419 -10.395 4.590 1.00 94.25 89 LEU A C 1
ATOM 680 O O . LEU A 1 89 ? -14.674 -11.464 4.037 1.00 94.25 89 LEU A O 1
ATOM 684 N N . SER A 1 90 ? -13.602 -10.299 5.638 1.00 93.06 90 SER A N 1
ATOM 685 C CA . SER A 1 90 ? -12.995 -11.456 6.312 1.00 93.06 90 SER A CA 1
ATOM 686 C C . SER A 1 90 ? -13.513 -11.659 7.741 1.00 93.06 90 SER A C 1
ATOM 688 O O . SER A 1 90 ? -13.161 -12.642 8.385 1.00 93.06 90 SER A O 1
ATOM 690 N N . GLY A 1 91 ? -14.330 -10.727 8.251 1.00 92.44 91 GLY A N 1
ATOM 691 C CA . GLY A 1 91 ? -14.770 -10.676 9.652 1.00 92.44 91 GLY A CA 1
ATOM 692 C C . GLY A 1 91 ? -13.750 -10.040 10.607 1.00 92.44 91 GLY A C 1
ATOM 693 O O . GLY A 1 91 ? -14.041 -9.873 11.789 1.00 92.44 91 GLY A O 1
ATOM 694 N N . GLY A 1 92 ? -12.566 -9.663 10.109 1.00 95.69 92 GLY A N 1
ATOM 695 C CA . GLY A 1 92 ? -11.538 -8.962 10.879 1.00 95.69 92 GLY A CA 1
ATOM 696 C C . GLY A 1 92 ? -11.789 -7.457 10.990 1.00 95.69 92 GLY A C 1
ATOM 697 O O . GLY A 1 92 ? -12.470 -6.867 10.148 1.00 95.69 92 GLY A O 1
ATOM 698 N N . VAL A 1 93 ? -11.183 -6.835 12.010 1.00 95.19 93 VAL A N 1
ATOM 699 C CA . VAL A 1 93 ? -11.330 -5.400 12.312 1.00 95.19 93 VAL A CA 1
ATOM 700 C C . VAL A 1 93 ? -10.978 -4.502 11.125 1.00 95.19 93 VAL A C 1
ATOM 702 O O . VAL A 1 93 ? -11.673 -3.518 10.910 1.00 95.19 93 VAL A O 1
ATOM 705 N N . ASP A 1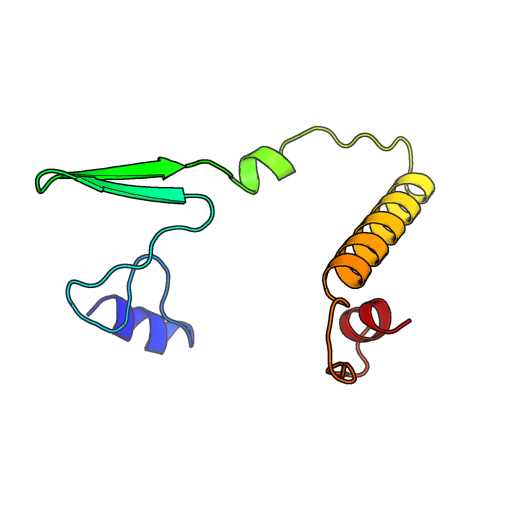 94 ? -9.990 -4.868 10.309 1.00 93.88 94 ASP A N 1
ATOM 706 C CA . ASP A 1 94 ? -9.567 -4.066 9.154 1.00 93.88 94 ASP A CA 1
ATOM 707 C C . ASP A 1 94 ? -10.670 -3.991 8.093 1.00 93.88 94 ASP A C 1
ATOM 709 O O . ASP A 1 94 ? -11.137 -2.910 7.741 1.00 93.88 94 ASP A O 1
ATOM 713 N N . SER A 1 95 ? -11.148 -5.152 7.629 1.00 94.62 95 SER A N 1
ATOM 714 C CA . SER A 1 95 ? -12.215 -5.213 6.622 1.00 94.62 95 SER A CA 1
ATOM 715 C C . SER A 1 95 ? -13.523 -4.612 7.138 1.00 94.62 95 SER A C 1
ATOM 717 O O . SER A 1 95 ? -14.213 -3.918 6.397 1.00 94.62 95 SER A O 1
ATOM 719 N N . SER A 1 96 ? -13.829 -4.810 8.424 1.00 94.38 96 SER A N 1
ATOM 720 C CA . SER A 1 96 ? -14.994 -4.199 9.063 1.00 94.38 96 SER A CA 1
ATOM 721 C C . SER A 1 96 ? -14.852 -2.681 9.163 1.00 94.38 96 SER A C 1
ATOM 723 O O . SER A 1 96 ? -15.830 -1.984 8.942 1.00 94.38 96 SER A O 1
ATOM 725 N N . SER A 1 97 ? -13.651 -2.152 9.419 1.00 93.62 97 SER A N 1
ATOM 726 C CA . SER A 1 97 ? -13.407 -0.701 9.486 1.00 93.62 97 SER A CA 1
ATOM 727 C C . SER A 1 97 ? -13.544 -0.005 8.132 1.00 93.62 97 SER A C 1
ATOM 729 O O . SER A 1 97 ? -13.810 1.190 8.100 1.00 93.62 97 SER A O 1
ATOM 731 N N . ILE A 1 98 ? -13.368 -0.730 7.023 1.00 94.44 98 ILE A N 1
ATOM 732 C CA . ILE A 1 98 ? -13.596 -0.198 5.670 1.00 94.44 98 ILE A CA 1
ATOM 733 C C . ILE A 1 98 ? -15.098 -0.095 5.357 1.00 94.44 98 ILE A C 1
ATOM 735 O O . ILE A 1 98 ? -15.500 0.794 4.613 1.00 94.44 98 ILE A O 1
ATOM 739 N N . VAL A 1 99 ? -15.912 -1.015 5.886 1.00 92.00 99 VAL A N 1
ATOM 740 C CA . VAL A 1 99 ? -17.350 -1.133 5.567 1.00 92.00 99 VAL A CA 1
ATOM 741 C C . VAL A 1 99 ? -18.258 -0.421 6.583 1.00 92.00 99 VAL A C 1
ATOM 743 O O . VAL A 1 99 ? -19.408 -0.135 6.251 1.00 92.00 99 VAL A O 1
ATOM 746 N N . ALA A 1 100 ? -17.773 -0.184 7.805 1.00 84.06 100 ALA A N 1
ATOM 747 C CA . ALA A 1 100 ? -18.529 0.400 8.919 1.00 84.06 100 ALA A CA 1
ATOM 748 C C . ALA A 1 100 ? -18.966 1.858 8.708 1.00 84.06 100 ALA A C 1
ATOM 750 O O . ALA A 1 100 ? -18.278 2.609 7.982 1.00 84.06 100 ALA A O 1
#

Solvent-accessible surface area (backbone atoms only — not comparable to full-atom values): 6434 Å² total; per-residue (Å²): 109,68,14,54,55,31,26,76,74,68,80,43,55,50,83,49,41,33,81,50,82,97,47,63,53,80,60,84,45,49,50,76,48,79,55,96,96,40,77,48,76,46,79,80,49,56,67,70,71,58,71,70,48,84,79,95,57,96,45,69,68,55,44,53,50,52,50,50,52,52,50,52,48,59,49,57,74,68,66,78,65,98,62,90,84,84,78,81,76,79,87,43,71,68,43,46,63,74,73,105

Radius of gyration: 19.73 Å; Cα contacts (8 Å, |Δi|>4): 70; chains: 1; bounding box: 42×36×49 Å

Secondary structure (DSSP, 8-state):
-HHHHHHHHHSSPPTTB-SSTT-BPPPTTEEEEEETTEEEEEE---HHHHHTSPP--SSHHHHHHHHHHHHHHHHHTT---SS-------SSHHHHHHH-